Protein AF-A0A961CBI4-F1 (afdb_monomer_lite)

pLDDT: mean 94.58, std 4.73, range [70.25, 98.56]

Secondary structure (DSSP, 8-state):
-HHHHHHHHHHHHHHHHHHHHHHHHHHHHHH----HHHHHHHHHHHHHHHHHHHHHHHHHHHHTTTSHHHHHHHHHHHHHHT-

Foldseek 3Di:
DLVVCVVVLVVLLVLLVVVLVVVCVVCVVVVPDDDPVRVVVSVVVSVVVSCVVSVVLSVVLSVCDPHPVNVVSSVCSCVVPVD

Radius of gyration: 15.92 Å; chains: 1; bounding box: 31×17×45 Å

Structure (mmCIF, N/CA/C/O backbone):
data_AF-A0A961CBI4-F1
#
_entry.id   AF-A0A961CBI4-F1
#
loop_
_atom_site.group_PDB
_atom_site.id
_atom_site.type_symbol
_atom_site.label_atom_id
_atom_site.label_alt_id
_atom_site.label_comp_id
_atom_site.label_asym_id
_atom_site.label_entity_id
_atom_site.label_seq_id
_atom_site.pdbx_PDB_ins_code
_atom_site.Cartn_x
_atom_site.Cartn_y
_atom_site.Cartn_z
_atom_site.occupancy
_atom_site.B_iso_or_equiv
_atom_site.auth_seq_id
_atom_site.auth_comp_id
_atom_site.auth_asym_id
_atom_site.auth_atom_id
_atom_site.pdbx_PDB_model_num
ATOM 1 N N . SER A 1 1 ? 11.914 3.945 -18.728 1.00 70.25 1 SER A N 1
ATOM 2 C CA . SER A 1 1 ? 12.612 4.760 -17.704 1.00 70.25 1 SER A CA 1
ATOM 3 C C . SER A 1 1 ? 11.897 4.680 -16.354 1.00 70.25 1 SER A C 1
ATOM 5 O O . SER A 1 1 ? 10.705 4.404 -16.326 1.00 70.25 1 SER A O 1
ATOM 7 N N . ALA A 1 2 ? 12.567 4.950 -15.222 1.00 74.69 2 ALA A N 1
ATOM 8 C CA . ALA A 1 2 ? 11.941 4.906 -13.884 1.00 74.69 2 ALA A CA 1
ATOM 9 C C . ALA A 1 2 ? 10.710 5.831 -13.724 1.00 74.69 2 ALA A C 1
ATOM 11 O O . ALA A 1 2 ? 9.861 5.596 -12.868 1.00 74.69 2 ALA A O 1
ATOM 12 N N . ARG A 1 3 ? 10.583 6.861 -14.573 1.00 81.88 3 ARG A N 1
ATOM 13 C CA . ARG A 1 3 ? 9.400 7.733 -14.633 1.00 81.88 3 ARG A CA 1
ATOM 14 C C . ARG A 1 3 ? 8.161 7.030 -15.195 1.00 81.88 3 ARG A C 1
ATOM 16 O O . ARG A 1 3 ? 7.062 7.360 -14.777 1.00 81.88 3 ARG A O 1
ATOM 23 N N . GLU A 1 4 ? 8.325 6.061 -16.093 1.00 83.25 4 GLU A N 1
ATOM 24 C CA . GLU A 1 4 ? 7.201 5.333 -16.709 1.00 83.25 4 GLU A CA 1
ATOM 25 C C . GLU A 1 4 ? 6.514 4.379 -15.732 1.00 83.25 4 GLU A C 1
ATOM 27 O O . GLU A 1 4 ? 5.314 4.154 -15.839 1.00 83.25 4 GLU A O 1
ATOM 32 N N . VAL A 1 5 ? 7.254 3.836 -14.762 1.00 90.94 5 VAL A N 1
ATOM 33 C CA . VAL A 1 5 ? 6.694 2.917 -13.758 1.00 90.94 5 VAL A CA 1
ATOM 34 C C . VAL A 1 5 ? 6.142 3.640 -12.529 1.00 90.94 5 VAL A C 1
ATOM 36 O O . VAL A 1 5 ? 5.443 3.033 -11.723 1.00 90.94 5 VAL A O 1
ATOM 39 N N . ALA A 1 6 ? 6.426 4.937 -12.375 1.00 93.31 6 ALA A N 1
ATOM 40 C CA . ALA A 1 6 ? 6.008 5.714 -11.212 1.00 93.31 6 ALA A CA 1
ATOM 41 C C . ALA A 1 6 ? 4.478 5.751 -10.996 1.00 93.31 6 ALA A C 1
ATOM 43 O O . ALA A 1 6 ? 4.071 5.581 -9.847 1.00 93.31 6 ALA A O 1
ATOM 44 N N . PRO A 1 7 ? 3.626 5.898 -12.036 1.00 95.44 7 PRO A N 1
ATOM 45 C CA . PRO A 1 7 ? 2.174 5.835 -11.858 1.00 95.44 7 PRO A CA 1
ATOM 46 C C . PRO A 1 7 ? 1.708 4.478 -11.324 1.00 95.44 7 PRO A C 1
ATOM 48 O O . PRO A 1 7 ? 0.914 4.432 -10.395 1.00 95.44 7 PRO A O 1
ATOM 51 N N . LEU A 1 8 ? 2.265 3.379 -11.840 1.00 95.81 8 LEU A N 1
ATOM 52 C CA . LEU A 1 8 ? 1.911 2.030 -11.395 1.00 95.81 8 LEU A CA 1
ATOM 53 C C . LEU A 1 8 ? 2.342 1.773 -9.944 1.00 95.81 8 LEU A C 1
ATOM 55 O O . LEU A 1 8 ? 1.589 1.195 -9.166 1.00 95.81 8 LEU A O 1
ATOM 59 N N . VAL A 1 9 ? 3.531 2.250 -9.552 1.00 96.12 9 VAL A N 1
ATOM 60 C CA . VAL A 1 9 ? 3.964 2.221 -8.145 1.00 96.12 9 VAL A CA 1
ATOM 61 C C . VAL A 1 9 ? 2.981 2.994 -7.267 1.00 96.12 9 VAL A C 1
ATOM 63 O O . VAL A 1 9 ? 2.624 2.513 -6.197 1.00 96.12 9 VAL A O 1
ATOM 66 N N . ALA A 1 10 ? 2.529 4.172 -7.703 1.00 96.88 10 ALA A N 1
ATOM 67 C CA . ALA A 1 10 ? 1.557 4.952 -6.946 1.00 96.88 10 ALA A CA 1
ATOM 68 C C . ALA A 1 10 ? 0.228 4.195 -6.785 1.00 96.88 10 ALA A C 1
ATOM 70 O O . ALA A 1 10 ? -0.242 4.071 -5.656 1.00 96.88 10 ALA A O 1
ATOM 71 N N . SER A 1 11 ? -0.317 3.612 -7.862 1.00 97.38 11 SER A N 1
ATOM 72 C CA . SER A 1 11 ? -1.537 2.792 -7.806 1.00 97.38 11 SER A CA 1
ATOM 73 C C . SER A 1 11 ? -1.391 1.610 -6.842 1.00 97.38 11 SER A C 1
ATOM 75 O O . SER A 1 11 ? -2.277 1.375 -6.024 1.00 97.38 11 SER A O 1
ATOM 77 N N . LEU A 1 12 ? -0.249 0.913 -6.860 1.00 97.00 12 LEU A N 1
ATOM 78 C CA . LEU A 1 12 ? 0.017 -0.206 -5.951 1.00 97.00 12 LEU A CA 1
ATOM 79 C C . LEU A 1 12 ? 0.043 0.230 -4.474 1.00 97.00 12 LEU A C 1
ATOM 81 O O . LEU A 1 12 ? -0.495 -0.462 -3.611 1.00 97.00 12 LEU A O 1
ATOM 85 N N . HIS A 1 13 ? 0.646 1.385 -4.169 1.00 97.12 13 HIS A N 1
ATOM 86 C CA . HIS A 1 13 ? 0.635 1.948 -2.810 1.00 97.12 13 HIS A CA 1
ATOM 87 C C . HIS A 1 13 ? -0.769 2.385 -2.388 1.00 97.12 13 HIS A C 1
ATOM 89 O O . HIS A 1 13 ? -1.168 2.132 -1.253 1.00 97.12 13 HIS A O 1
ATOM 95 N N . THR A 1 14 ? -1.541 2.982 -3.299 1.00 97.88 14 THR A N 1
ATOM 96 C CA . THR A 1 14 ? -2.945 3.328 -3.047 1.00 97.88 14 THR A CA 1
ATOM 97 C C . THR A 1 14 ? -3.780 2.089 -2.741 1.00 97.88 14 THR A C 1
ATOM 99 O O . THR A 1 14 ? -4.510 2.101 -1.751 1.00 97.88 14 THR A O 1
ATOM 102 N N . LEU A 1 15 ? -3.633 1.009 -3.513 1.00 97.75 15 LEU A N 1
ATOM 103 C CA . LEU A 1 15 ? -4.307 -0.261 -3.239 1.00 97.75 15 LEU A CA 1
ATOM 104 C C . LEU A 1 15 ? -3.928 -0.808 -1.853 1.00 97.75 15 LEU A C 1
ATOM 106 O O . LEU A 1 15 ? -4.801 -1.192 -1.077 1.00 97.75 15 LEU A O 1
ATOM 110 N N . GLY A 1 16 ? -2.635 -0.802 -1.510 1.00 97.69 16 GLY A N 1
ATOM 111 C CA . GLY A 1 16 ? -2.161 -1.252 -0.199 1.00 97.69 16 GLY A CA 1
ATOM 112 C C . GLY A 1 16 ? -2.779 -0.470 0.965 1.00 97.69 16 GLY A C 1
ATOM 113 O O . GLY A 1 16 ? -3.200 -1.065 1.958 1.00 97.69 16 GLY A O 1
ATOM 114 N N . GLU A 1 17 ? -2.888 0.853 0.833 1.00 98.06 17 GLU A N 1
ATOM 115 C CA . GLU A 1 17 ? -3.539 1.694 1.841 1.00 98.06 17 GLU A CA 1
ATOM 116 C C . GLU A 1 17 ? -5.054 1.495 1.907 1.00 98.06 17 GLU A C 1
ATOM 118 O O . GLU A 1 17 ? -5.613 1.479 3.003 1.00 98.06 17 GLU A O 1
ATOM 123 N N . GLN A 1 18 ? -5.724 1.284 0.772 1.00 98.00 18 GLN A N 1
ATOM 124 C CA . GLN A 1 18 ? -7.154 0.966 0.748 1.00 98.00 18 GLN A CA 1
ATOM 125 C C . GLN A 1 18 ? -7.449 -0.342 1.485 1.00 98.00 18 GLN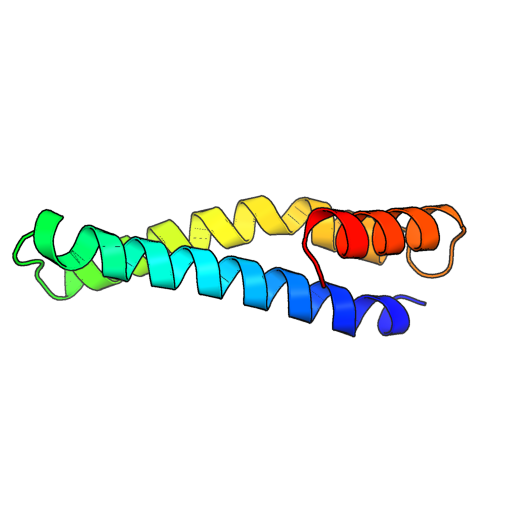 A C 1
ATOM 127 O O . GLN A 1 18 ? -8.347 -0.380 2.326 1.00 98.00 18 GLN A O 1
ATOM 132 N N . VAL A 1 19 ? -6.660 -1.393 1.234 1.00 98.06 19 VAL A N 1
ATOM 133 C CA . VAL A 1 19 ? -6.788 -2.674 1.946 1.00 98.06 19 VAL A CA 1
ATOM 134 C C . VAL A 1 19 ? -6.553 -2.483 3.444 1.00 98.06 19 VAL A C 1
ATOM 136 O O . VAL A 1 19 ? -7.349 -2.947 4.260 1.00 98.06 19 VAL A O 1
ATOM 139 N N . ARG A 1 20 ? -5.492 -1.763 3.826 1.00 98.00 20 ARG A N 1
ATOM 140 C CA . ARG A 1 20 ? -5.174 -1.505 5.236 1.00 98.00 20 ARG A CA 1
ATOM 141 C C . ARG A 1 20 ? -6.296 -0.757 5.952 1.00 98.00 20 ARG A C 1
ATOM 143 O O . ARG A 1 20 ? -6.699 -1.166 7.039 1.00 98.00 20 ARG A O 1
ATOM 150 N N . ALA A 1 21 ? -6.785 0.330 5.358 1.00 96.88 21 ALA A N 1
ATOM 151 C CA . ALA A 1 21 ? -7.858 1.137 5.925 1.00 96.88 21 ALA A CA 1
ATOM 152 C C . ALA A 1 21 ? -9.160 0.331 6.047 1.00 96.88 21 ALA A C 1
ATOM 154 O O . ALA A 1 21 ? -9.781 0.348 7.109 1.00 96.88 21 ALA A O 1
ATOM 155 N N . GLY A 1 22 ? -9.519 -0.434 5.010 1.00 97.19 22 GLY A N 1
ATOM 156 C CA . GLY A 1 22 ? -10.703 -1.293 5.020 1.00 97.19 22 GLY A CA 1
ATOM 157 C C . GLY A 1 22 ? -10.655 -2.367 6.110 1.00 97.19 22 GLY A C 1
ATOM 158 O O . GLY A 1 22 ? -11.658 -2.615 6.776 1.00 97.19 22 GLY A O 1
ATOM 159 N N . GLU A 1 23 ? -9.489 -2.965 6.365 1.00 96.88 23 GLU A N 1
ATOM 160 C CA . GLU A 1 23 ? -9.337 -3.938 7.453 1.00 96.88 23 GLU A CA 1
ATOM 161 C C . GLU A 1 23 ? -9.406 -3.280 8.840 1.00 96.88 23 GLU A C 1
ATOM 163 O O . GLU A 1 23 ? -10.042 -3.822 9.746 1.00 96.88 23 GLU A O 1
ATOM 168 N N . LEU A 1 24 ? -8.825 -2.090 9.024 1.00 94.69 24 LEU A N 1
ATOM 169 C CA . LEU A 1 24 ? -8.970 -1.350 10.283 1.00 94.69 24 LEU A CA 1
ATOM 170 C C . LEU A 1 24 ? -10.433 -0.993 10.566 1.00 94.69 24 LEU A C 1
ATOM 172 O O . LEU A 1 24 ? -10.894 -1.173 11.693 1.00 94.69 24 LEU A O 1
ATOM 176 N N . GLU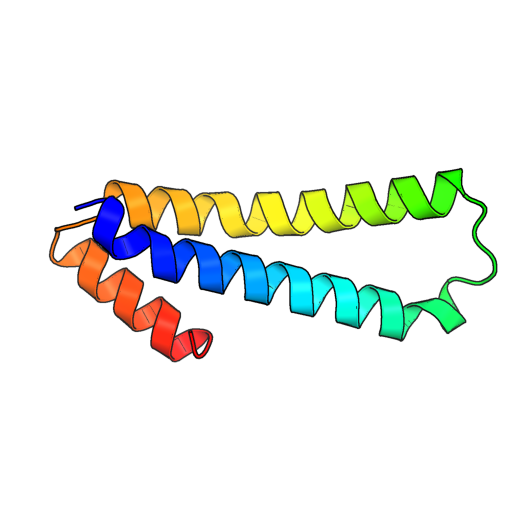 A 1 25 ? -11.178 -0.554 9.552 1.00 93.44 25 GLU A N 1
ATOM 177 C CA . GLU A 1 25 ? -12.612 -0.280 9.664 1.00 93.44 25 GLU A CA 1
ATOM 178 C C . GLU A 1 25 ? -13.405 -1.555 9.988 1.00 93.44 25 GLU A C 1
ATOM 180 O O . GLU A 1 25 ? -14.182 -1.585 10.945 1.00 93.44 25 GLU A O 1
ATOM 185 N N . ARG A 1 26 ? -13.142 -2.652 9.265 1.00 94.25 26 ARG A N 1
ATOM 186 C CA . ARG A 1 26 ? -13.776 -3.962 9.478 1.00 94.25 26 ARG A CA 1
ATOM 187 C C . ARG A 1 26 ? -13.603 -4.480 10.907 1.00 94.25 26 ARG A C 1
ATOM 189 O O . ARG A 1 26 ? -14.503 -5.133 11.441 1.00 94.25 26 ARG A O 1
ATOM 196 N N . PHE A 1 27 ? -12.447 -4.231 11.518 1.00 93.94 27 PHE A N 1
ATOM 197 C CA . PHE A 1 27 ? -12.135 -4.685 12.872 1.00 93.94 27 PHE A CA 1
ATOM 198 C C . PHE A 1 27 ? -12.374 -3.631 13.958 1.00 93.94 27 PHE A C 1
ATOM 200 O O . PHE A 1 27 ? -12.284 -3.987 15.133 1.00 93.94 27 PHE A O 1
ATOM 207 N N . ALA A 1 28 ? -12.759 -2.395 13.623 1.00 88.88 28 ALA A N 1
ATOM 208 C CA . ALA A 1 28 ? -12.959 -1.316 14.595 1.00 88.88 28 ALA A CA 1
ATOM 209 C C . ALA A 1 28 ? -13.908 -1.722 15.738 1.00 88.88 28 ALA A C 1
ATOM 211 O O . ALA A 1 28 ? -13.567 -1.584 16.909 1.00 88.88 28 ALA A O 1
ATOM 212 N N . GLY A 1 29 ? -15.051 -2.341 15.416 1.00 87.31 29 GLY A N 1
ATOM 213 C CA . GLY A 1 29 ? -16.003 -2.826 16.426 1.00 87.31 29 GLY A CA 1
ATOM 214 C C . GLY A 1 29 ? -15.512 -4.024 17.254 1.00 87.31 29 GLY A C 1
ATOM 215 O O . GLY A 1 29 ? -16.040 -4.282 18.331 1.00 87.31 29 GLY A O 1
ATOM 216 N N . ARG A 1 30 ? -14.503 -4.767 16.775 1.00 90.56 30 ARG A N 1
ATOM 217 C CA . ARG A 1 30 ? -13.922 -5.935 17.468 1.00 90.56 30 ARG A CA 1
ATOM 218 C C . ARG A 1 30 ? -12.721 -5.580 18.341 1.00 90.56 30 ARG A C 1
ATOM 220 O O . ARG A 1 30 ? -12.413 -6.335 19.256 1.00 90.56 30 ARG A O 1
ATOM 227 N N . LEU A 1 31 ? -12.037 -4.478 18.039 1.00 87.81 31 LEU A N 1
ATOM 228 C CA . LEU A 1 31 ? -10.866 -4.001 18.780 1.00 87.81 31 LEU A CA 1
ATOM 229 C C . LEU A 1 31 ? -11.241 -3.367 20.130 1.00 87.81 31 LEU A C 1
ATOM 231 O O . LEU A 1 31 ? -10.370 -3.206 20.981 1.00 87.81 31 LEU A O 1
ATOM 235 N N . GLY A 1 32 ? -12.528 -3.075 20.347 1.00 87.12 32 GLY A N 1
ATOM 236 C CA . GLY A 1 32 ? -13.018 -2.409 21.552 1.00 87.12 32 GLY A CA 1
ATOM 237 C C . GLY A 1 32 ? -12.626 -0.931 21.592 1.00 87.12 32 GLY A C 1
ATOM 238 O O . GLY A 1 32 ? -12.195 -0.358 20.590 1.00 87.12 32 GLY A O 1
ATOM 239 N N . GLU A 1 33 ? -12.786 -0.297 22.754 1.00 89.31 33 GLU A N 1
ATOM 240 C CA . GLU A 1 33 ? -12.317 1.076 22.935 1.00 89.31 33 GLU A CA 1
ATOM 241 C C . GLU A 1 33 ? -10.798 1.097 23.100 1.00 89.31 33 GLU A C 1
ATOM 243 O O . GLU A 1 33 ? -10.254 0.647 24.107 1.00 89.31 33 GLU A O 1
ATOM 248 N N . LEU A 1 34 ? -10.123 1.625 22.083 1.00 92.94 34 LEU A N 1
ATOM 249 C CA . LEU A 1 34 ? -8.704 1.946 22.141 1.00 92.94 34 LEU A CA 1
ATOM 250 C C . LEU A 1 34 ? -8.523 3.357 22.713 1.00 92.94 34 LEU A C 1
ATOM 252 O O . LEU A 1 34 ? -9.327 4.250 22.436 1.00 92.94 34 LEU A O 1
ATOM 256 N N . ASP A 1 35 ? -7.456 3.591 23.467 1.00 94.56 35 ASP A N 1
ATOM 257 C CA . ASP A 1 35 ? -6.999 4.954 23.735 1.00 94.56 35 ASP A CA 1
ATOM 258 C C . ASP A 1 35 ? -6.271 5.541 22.507 1.00 94.56 35 ASP A C 1
ATOM 260 O O . ASP A 1 35 ? -6.035 4.861 21.502 1.00 94.56 35 ASP A O 1
ATOM 264 N N . GLU A 1 36 ? -5.936 6.831 22.558 1.00 94.62 36 GLU A N 1
ATOM 265 C CA . GLU A 1 36 ? -5.307 7.507 21.419 1.00 94.62 36 GLU A CA 1
ATOM 266 C C . GLU A 1 36 ? -3.933 6.931 21.074 1.00 94.62 36 GLU A C 1
ATOM 268 O O . GLU A 1 36 ? -3.623 6.681 19.911 1.00 94.62 36 GLU A O 1
ATOM 273 N N . ARG A 1 37 ? -3.139 6.609 22.096 1.00 96.94 37 ARG A N 1
ATOM 274 C CA . ARG A 1 37 ? -1.811 6.026 21.916 1.00 96.94 37 ARG A CA 1
ATOM 275 C C . ARG A 1 37 ? -1.896 4.641 21.275 1.00 96.94 37 ARG A C 1
ATOM 277 O O . ARG A 1 37 ? -1.053 4.282 20.455 1.00 96.94 37 ARG A O 1
ATOM 284 N N . GLN A 1 38 ? -2.886 3.841 21.650 1.00 95.69 38 GLN A N 1
ATOM 285 C CA . GLN A 1 38 ? -3.133 2.523 21.076 1.00 95.69 38 GLN A CA 1
ATOM 286 C C . GLN A 1 38 ? -3.575 2.625 19.614 1.00 95.69 38 GLN A C 1
ATOM 288 O O . GLN A 1 38 ? -3.096 1.843 18.790 1.00 95.69 38 GLN A O 1
ATOM 293 N N . ARG A 1 39 ? -4.427 3.604 19.270 1.00 93.94 39 ARG A N 1
ATOM 294 C CA . ARG A 1 39 ? -4.801 3.888 17.874 1.00 93.94 39 ARG A CA 1
ATOM 295 C C . ARG A 1 39 ? -3.587 4.259 17.027 1.00 93.94 39 ARG A C 1
ATOM 297 O O . ARG A 1 39 ? -3.393 3.670 15.966 1.00 93.94 39 ARG A O 1
ATOM 304 N N . GLU A 1 40 ? -2.745 5.166 17.515 1.00 95.69 40 GLU A N 1
ATOM 305 C CA . GLU A 1 40 ? -1.511 5.568 16.830 1.00 95.69 40 GLU A CA 1
ATOM 306 C C . GLU A 1 40 ? -0.548 4.388 16.633 1.00 95.69 40 GLU A C 1
ATOM 308 O O . GLU A 1 40 ? 0.007 4.207 15.549 1.00 95.69 40 GLU A O 1
ATOM 313 N N . LEU A 1 41 ? -0.369 3.545 17.657 1.00 97.12 41 LEU A N 1
ATOM 314 C CA . LEU A 1 41 ? 0.481 2.355 17.565 1.00 97.12 41 LEU A CA 1
ATOM 315 C C . LEU A 1 41 ? -0.049 1.344 16.544 1.00 97.12 41 LEU A C 1
ATOM 317 O O . LEU A 1 41 ? 0.741 0.772 15.792 1.00 97.12 41 LEU A O 1
ATOM 321 N N . LEU A 1 42 ? -1.365 1.126 16.499 1.00 95.88 42 LEU A N 1
ATOM 322 C CA . LEU A 1 42 ? -1.990 0.232 15.526 1.00 95.88 42 LEU A CA 1
ATOM 323 C C . LEU A 1 42 ? -1.858 0.776 14.096 1.00 95.88 42 LEU A C 1
ATOM 325 O O . LEU A 1 42 ? -1.522 0.028 13.173 1.00 95.88 42 LEU A O 1
ATOM 329 N N . ASP A 1 43 ? -2.064 2.078 13.904 1.00 95.81 43 ASP A N 1
ATOM 330 C CA . ASP A 1 43 ? -1.863 2.733 12.612 1.00 95.81 43 ASP A CA 1
ATOM 331 C C . ASP A 1 43 ? -0.401 2.615 12.148 1.00 95.81 43 ASP A C 1
ATOM 333 O O . ASP A 1 43 ? -0.140 2.144 11.040 1.00 95.81 43 ASP A O 1
ATOM 337 N N . ALA A 1 44 ? 0.562 2.927 13.020 1.00 98.06 44 ALA A N 1
ATOM 338 C CA . ALA A 1 44 ? 1.987 2.808 12.719 1.00 98.06 44 ALA A CA 1
ATOM 33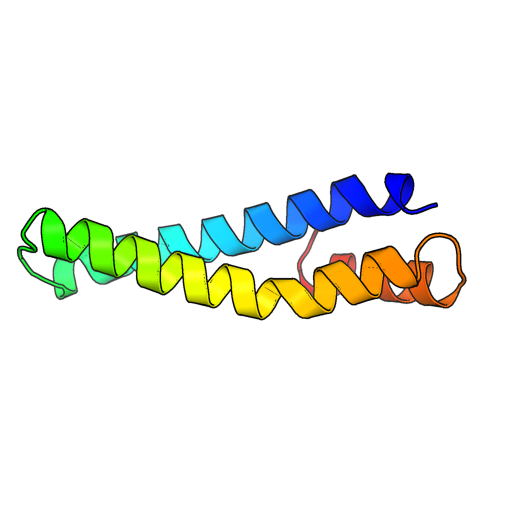9 C C . ALA A 1 44 ? 2.404 1.360 12.407 1.00 98.06 44 ALA A C 1
ATOM 341 O O . ALA A 1 44 ? 3.149 1.117 11.454 1.00 98.06 44 ALA A O 1
ATOM 342 N N . LEU A 1 45 ? 1.904 0.388 13.178 1.00 98.31 45 LEU A N 1
ATOM 343 C CA . LEU A 1 45 ? 2.165 -1.034 12.961 1.00 98.31 45 LEU A CA 1
ATOM 344 C C . LEU A 1 45 ? 1.666 -1.482 11.586 1.00 98.31 45 LEU A C 1
ATOM 346 O O . LEU A 1 45 ? 2.423 -2.071 10.812 1.00 98.31 45 LEU A O 1
ATOM 350 N N . THR A 1 46 ? 0.402 -1.194 11.275 1.00 98.12 46 THR A N 1
ATOM 351 C CA . THR A 1 46 ? -0.216 -1.631 10.019 1.00 98.12 46 THR A CA 1
ATOM 352 C C . THR A 1 46 ? 0.408 -0.945 8.805 1.00 98.12 46 THR A C 1
ATOM 354 O O . THR A 1 46 ? 0.712 -1.625 7.823 1.00 98.12 46 THR A O 1
ATOM 357 N N . LYS A 1 47 ? 0.706 0.361 8.880 1.00 98.19 47 LYS A N 1
ATOM 358 C CA . LYS A 1 47 ? 1.466 1.076 7.838 1.00 98.19 47 LYS A CA 1
ATOM 359 C C . LYS A 1 47 ? 2.848 0.465 7.634 1.00 98.19 47 LYS A C 1
ATOM 361 O O . LYS A 1 47 ? 3.279 0.266 6.502 1.00 98.19 47 LYS A O 1
ATOM 366 N N . GLY A 1 48 ? 3.532 0.111 8.723 1.00 98.56 48 GLY A N 1
ATOM 367 C CA . GLY A 1 48 ? 4.834 -0.547 8.671 1.00 98.56 48 GLY A CA 1
ATOM 368 C C . GLY A 1 48 ? 4.798 -1.906 7.964 1.00 98.56 48 GLY A C 1
ATOM 369 O O . GLY A 1 48 ? 5.736 -2.235 7.238 1.00 98.56 48 GLY A O 1
ATOM 370 N N . ILE A 1 49 ? 3.728 -2.686 8.140 1.00 98.56 49 ILE A N 1
ATOM 371 C CA . ILE A 1 49 ? 3.531 -3.961 7.431 1.00 98.56 49 ILE A CA 1
ATOM 372 C C . ILE A 1 49 ? 3.362 -3.716 5.928 1.00 98.56 49 ILE A C 1
ATOM 374 O O . ILE A 1 49 ? 4.102 -4.304 5.139 1.00 98.56 49 ILE A O 1
ATOM 378 N N . VAL A 1 50 ? 2.451 -2.819 5.533 1.00 98.25 50 VAL A N 1
ATOM 379 C CA . VAL A 1 50 ? 2.210 -2.491 4.115 1.00 98.25 50 VAL A CA 1
ATOM 380 C C . VAL A 1 50 ? 3.482 -1.967 3.455 1.00 98.25 50 VAL A C 1
ATOM 382 O O . VAL A 1 50 ? 3.887 -2.473 2.411 1.00 98.25 50 VAL A O 1
ATOM 385 N N . ALA A 1 51 ? 4.175 -1.023 4.095 1.00 97.81 51 ALA A N 1
ATOM 386 C CA . ALA A 1 51 ? 5.413 -0.457 3.571 1.00 97.81 51 ALA A CA 1
ATOM 387 C C . ALA A 1 51 ? 6.491 -1.528 3.331 1.00 97.81 51 ALA A C 1
ATOM 389 O O . ALA A 1 51 ? 7.157 -1.505 2.298 1.00 97.81 51 ALA A O 1
ATOM 390 N N . LYS A 1 52 ? 6.646 -2.489 4.255 1.00 98.12 52 LYS A N 1
ATOM 391 C CA . LYS A 1 52 ? 7.604 -3.598 4.107 1.00 98.12 52 LYS A CA 1
ATOM 392 C C . LYS A 1 52 ? 7.221 -4.547 2.974 1.00 98.12 52 LYS A C 1
ATOM 394 O O . LYS A 1 52 ? 8.096 -4.932 2.207 1.00 98.12 52 LYS A O 1
ATOM 399 N N . LEU A 1 53 ? 5.939 -4.894 2.843 1.00 97.44 53 LEU A N 1
ATOM 400 C CA . LEU A 1 53 ? 5.456 -5.752 1.755 1.00 97.44 53 LEU A CA 1
ATOM 401 C C . LEU A 1 53 ? 5.644 -5.098 0.382 1.00 97.44 53 LEU A C 1
ATOM 403 O O . LEU A 1 53 ? 6.046 -5.765 -0.567 1.00 97.44 53 LEU A O 1
ATOM 407 N N . LEU A 1 54 ? 5.385 -3.792 0.281 1.00 97.06 54 LEU A N 1
ATOM 408 C CA . LEU A 1 54 ? 5.476 -3.059 -0.981 1.00 97.06 54 LEU A CA 1
ATOM 409 C C . LEU A 1 54 ? 6.899 -2.619 -1.340 1.00 97.06 54 LEU A C 1
ATOM 411 O O . LEU A 1 54 ? 7.121 -2.193 -2.476 1.00 97.06 54 LEU A O 1
ATOM 415 N N . HIS A 1 55 ? 7.864 -2.723 -0.421 1.00 97.50 55 HIS A N 1
ATOM 416 C CA . HIS A 1 55 ? 9.243 -2.304 -0.664 1.00 97.50 55 HIS A CA 1
ATOM 417 C C . HIS A 1 55 ? 9.878 -3.071 -1.830 1.00 97.50 55 HIS A C 1
ATOM 419 O O . HIS A 1 55 ? 10.254 -2.454 -2.826 1.00 97.50 55 HIS A O 1
ATOM 425 N N . GLU A 1 56 ? 9.935 -4.401 -1.743 1.00 95.62 56 GLU A N 1
ATOM 426 C CA . GLU A 1 56 ? 10.604 -5.237 -2.749 1.00 95.62 56 GLU A CA 1
ATOM 427 C C . GLU A 1 56 ? 9.962 -5.141 -4.146 1.00 95.62 56 GLU A C 1
ATOM 429 O O . GLU A 1 56 ? 10.688 -4.893 -5.113 1.00 95.62 56 GLU A O 1
ATOM 434 N N . PRO A 1 57 ? 8.621 -5.217 -4.306 1.00 93.94 57 PRO A N 1
ATOM 435 C CA . PRO A 1 57 ? 7.986 -4.986 -5.604 1.00 93.94 57 PRO A CA 1
ATOM 436 C C . PRO A 1 57 ? 8.284 -3.594 -6.176 1.00 93.94 57 PRO A C 1
ATOM 438 O O . PRO A 1 57 ? 8.533 -3.453 -7.373 1.00 93.94 57 PRO A O 1
ATOM 441 N N . THR A 1 58 ? 8.304 -2.561 -5.324 1.00 95.81 58 THR A N 1
ATOM 442 C CA . THR A 1 58 ? 8.592 -1.185 -5.749 1.00 95.81 58 THR A CA 1
ATOM 443 C C . THR A 1 58 ? 10.034 -1.034 -6.234 1.00 95.81 58 THR A C 1
ATOM 445 O O . THR A 1 58 ? 10.264 -0.410 -7.272 1.00 95.81 58 THR A O 1
ATOM 448 N N . VAL A 1 59 ? 11.005 -1.574 -5.492 1.00 96.25 59 VAL A N 1
ATOM 449 C CA . VAL A 1 59 ? 12.430 -1.539 -5.859 1.00 96.25 59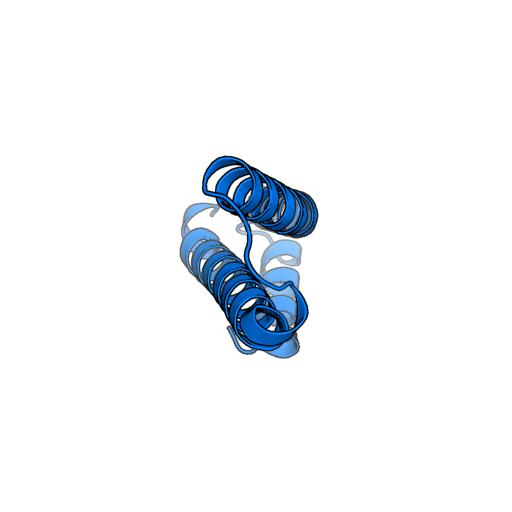 VAL A CA 1
ATOM 450 C C . VAL A 1 59 ? 12.654 -2.330 -7.144 1.00 96.25 59 VAL A C 1
ATOM 452 O O . VAL A 1 59 ? 13.159 -1.775 -8.117 1.00 96.25 59 VAL A O 1
ATOM 455 N N . GLY A 1 60 ? 12.169 -3.572 -7.209 1.00 95.12 60 GLY A N 1
ATOM 456 C CA . GLY A 1 60 ? 12.334 -4.428 -8.382 1.00 95.12 60 GLY A CA 1
ATOM 457 C C . GLY A 1 60 ? 11.742 -3.834 -9.665 1.00 95.12 60 GLY A C 1
ATOM 458 O O . GLY A 1 60 ? 12.346 -3.954 -10.734 1.00 95.12 60 GLY A O 1
ATOM 459 N N . LEU A 1 61 ? 10.595 -3.152 -9.574 1.00 95.38 61 LEU A N 1
ATOM 460 C CA . LEU A 1 61 ? 9.980 -2.481 -10.721 1.00 95.38 61 LEU A CA 1
ATOM 461 C C . LEU A 1 61 ? 10.780 -1.248 -11.172 1.00 95.38 61 LEU A C 1
ATOM 463 O O . LEU A 1 61 ? 10.935 -1.024 -12.374 1.00 95.38 61 LEU A O 1
ATOM 467 N N . LYS A 1 62 ? 11.311 -0.461 -10.227 1.00 94.12 62 LYS A N 1
ATOM 468 C CA . LYS A 1 62 ? 12.157 0.708 -10.524 1.00 94.12 62 LYS A CA 1
ATOM 469 C C . LYS A 1 62 ? 13.486 0.302 -11.154 1.00 94.12 62 LYS A C 1
ATOM 471 O O . LYS A 1 62 ? 13.872 0.896 -12.159 1.00 94.12 62 LYS A O 1
ATOM 476 N N . ASP A 1 63 ? 14.136 -0.726 -10.617 1.00 96.06 63 ASP A N 1
ATOM 477 C CA . ASP A 1 63 ? 15.428 -1.217 -11.103 1.00 96.06 63 ASP A CA 1
ATOM 478 C C . ASP A 1 63 ? 15.322 -1.823 -12.507 1.00 96.06 63 ASP A C 1
ATOM 480 O O . ASP A 1 63 ? 16.235 -1.698 -13.322 1.00 96.06 63 ASP A O 1
ATOM 484 N N . ALA A 1 64 ? 14.187 -2.451 -12.827 1.00 95.94 64 ALA A N 1
ATOM 485 C CA . ALA A 1 64 ? 13.931 -3.026 -14.144 1.00 95.94 64 ALA A CA 1
ATOM 486 C C . ALA A 1 64 ? 13.332 -2.025 -15.155 1.00 95.94 64 ALA A C 1
ATOM 488 O O . ALA A 1 64 ? 13.034 -2.412 -16.289 1.00 95.94 64 ALA A O 1
ATOM 489 N N . ALA A 1 65 ? 13.115 -0.762 -14.780 1.00 94.81 65 ALA A N 1
ATOM 490 C CA . ALA A 1 65 ? 12.335 0.178 -15.579 1.00 94.81 65 ALA A CA 1
ATOM 491 C C . ALA A 1 65 ? 12.979 0.501 -16.941 1.00 94.81 65 ALA A C 1
ATOM 493 O O . ALA A 1 65 ? 14.139 0.898 -17.028 1.00 94.81 65 ALA A O 1
ATOM 494 N N . GLY A 1 66 ? 12.190 0.425 -18.018 1.00 93.19 66 GLY A N 1
ATOM 495 C CA . GLY A 1 66 ? 12.684 0.590 -19.394 1.00 93.19 66 GLY A CA 1
ATOM 496 C C . GLY A 1 66 ? 13.410 -0.636 -19.958 1.00 93.19 66 GLY A C 1
ATOM 497 O O . GLY A 1 66 ? 14.097 -0.518 -20.967 1.00 93.19 66 GLY A O 1
ATOM 498 N N . THR A 1 67 ? 13.286 -1.797 -19.308 1.00 96.00 67 THR A N 1
ATOM 499 C CA . THR A 1 67 ? 13.761 -3.084 -19.833 1.00 96.00 67 THR A CA 1
ATOM 500 C C . THR A 1 67 ? 12.576 -4.003 -20.154 1.00 96.00 67 THR A C 1
ATOM 502 O O . THR A 1 67 ? 11.532 -3.884 -19.506 1.00 96.00 67 THR A O 1
ATOM 505 N N . PRO A 1 68 ? 12.748 -5.022 -21.022 1.00 96.25 68 PRO A N 1
ATOM 506 C CA . PRO A 1 68 ? 11.709 -6.029 -21.269 1.00 96.25 68 PRO A CA 1
ATOM 507 C C . PRO A 1 68 ? 11.298 -6.822 -20.018 1.00 96.25 68 PRO A C 1
ATOM 509 O O . PRO A 1 68 ? 10.237 -7.440 -19.966 1.00 96.25 68 PRO A O 1
ATOM 512 N N . LYS A 1 69 ? 12.155 -6.885 -18.988 1.00 94.94 69 LYS A N 1
ATOM 513 C CA . LYS A 1 69 ? 11.786 -7.465 -17.688 1.00 94.94 69 LYS A CA 1
ATOM 514 C C . LYS A 1 69 ? 10.836 -6.532 -16.933 1.00 94.94 69 LYS A C 1
ATOM 516 O O . LYS A 1 69 ? 9.857 -7.011 -16.376 1.00 94.94 69 LYS A O 1
ATOM 521 N N . GLY A 1 70 ? 11.121 -5.231 -16.923 1.00 95.38 70 GLY A N 1
ATOM 522 C CA . GLY A 1 70 ? 10.279 -4.230 -16.268 1.00 95.38 70 GLY A CA 1
ATOM 523 C C . GLY A 1 70 ? 8.890 -4.140 -16.886 1.00 95.38 70 GLY A C 1
ATOM 524 O O . GLY A 1 70 ? 7.916 -4.066 -16.149 1.00 95.38 70 GLY A O 1
ATOM 525 N N . GLU A 1 71 ? 8.789 -4.230 -18.214 1.00 95.31 71 GLU A N 1
ATOM 526 C CA . GLU A 1 71 ? 7.503 -4.271 -18.926 1.00 95.31 71 GLU A CA 1
ATOM 527 C C . GLU A 1 71 ? 6.650 -5.468 -18.489 1.00 95.31 71 GLU A C 1
ATOM 529 O O . GLU A 1 71 ? 5.512 -5.280 -18.070 1.00 95.31 71 GLU A O 1
ATOM 534 N N . ARG A 1 72 ? 7.231 -6.676 -18.466 1.00 95.88 72 ARG A 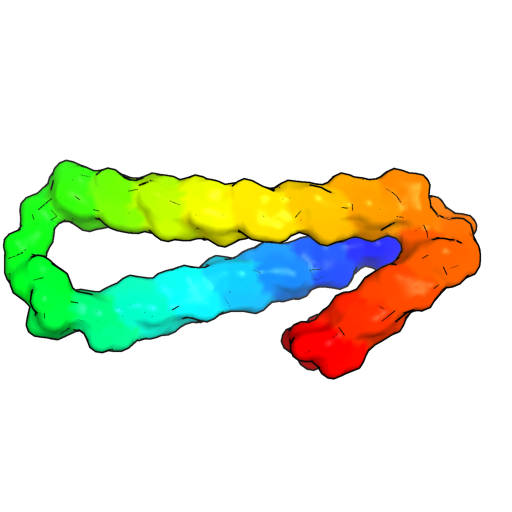N 1
ATOM 535 C CA . ARG A 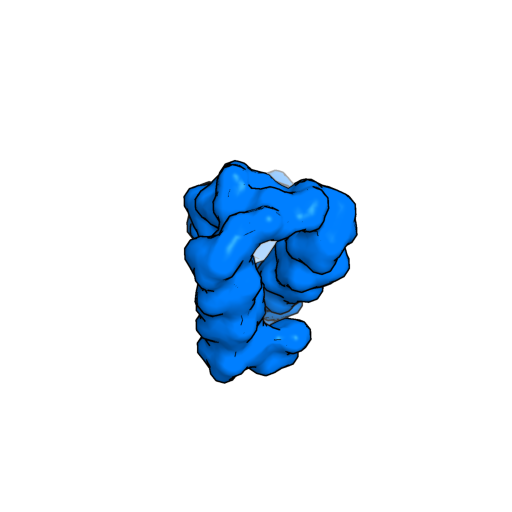1 72 ? 6.544 -7.896 -18.003 1.00 95.88 72 ARG A CA 1
ATOM 536 C C . ARG A 1 72 ? 6.127 -7.833 -16.534 1.00 95.88 72 ARG A C 1
ATOM 538 O O . ARG A 1 72 ? 5.055 -8.307 -16.181 1.00 95.88 72 ARG A O 1
ATOM 545 N N . LEU A 1 73 ? 6.969 -7.266 -15.666 1.00 95.75 73 LEU A N 1
ATOM 546 C CA . LEU A 1 73 ? 6.616 -7.062 -14.257 1.00 95.75 73 LEU A CA 1
ATOM 547 C C . LEU A 1 73 ? 5.478 -6.048 -14.107 1.00 95.75 73 LEU A C 1
ATOM 549 O O . LEU A 1 73 ? 4.588 -6.255 -13.290 1.00 95.75 73 LEU A O 1
ATOM 553 N N . ALA A 1 74 ? 5.497 -4.969 -14.892 1.00 95.19 74 ALA A N 1
ATOM 554 C CA . ALA A 1 74 ? 4.440 -3.969 -14.882 1.00 95.19 74 ALA A CA 1
ATOM 555 C C . ALA A 1 74 ? 3.107 -4.558 -15.362 1.00 95.19 74 ALA A C 1
ATOM 557 O O . ALA A 1 74 ? 2.082 -4.306 -14.744 1.00 95.19 74 ALA A O 1
ATOM 558 N N . GLU A 1 75 ? 3.120 -5.346 -16.435 1.00 96.06 75 GLU A N 1
ATOM 559 C CA . GLU A 1 75 ? 1.943 -6.058 -16.946 1.00 96.06 75 GLU A CA 1
ATOM 560 C C . GLU A 1 75 ? 1.391 -7.043 -15.909 1.00 96.06 75 GLU A C 1
ATOM 562 O O . GLU A 1 75 ? 0.230 -6.934 -15.534 1.00 96.06 75 GLU A O 1
ATOM 567 N N . ALA A 1 76 ? 2.244 -7.885 -15.317 1.00 96.12 76 ALA A N 1
ATOM 568 C CA . ALA A 1 76 ? 1.826 -8.804 -14.260 1.00 96.12 76 ALA A CA 1
ATOM 569 C C . ALA A 1 76 ? 1.213 -8.085 -13.045 1.00 96.12 76 ALA A C 1
ATOM 571 O O . ALA A 1 76 ? 0.254 -8.579 -12.462 1.00 96.12 76 ALA A O 1
ATOM 572 N N . LEU A 1 77 ? 1.745 -6.923 -12.647 1.00 95.25 77 LEU A N 1
ATOM 573 C CA . LEU A 1 77 ? 1.159 -6.136 -11.559 1.00 95.25 77 LEU A CA 1
ATOM 574 C C . LEU A 1 77 ? -0.216 -5.569 -11.927 1.00 95.25 77 LEU A C 1
ATOM 576 O O . LEU A 1 77 ? -1.087 -5.559 -11.064 1.00 95.25 77 LEU A O 1
ATOM 580 N N . ARG A 1 78 ? -0.426 -5.131 -13.174 1.00 95.38 78 ARG A N 1
ATOM 581 C CA . ARG A 1 78 ? -1.752 -4.686 -13.630 1.00 95.38 78 ARG A CA 1
ATOM 582 C C . ARG A 1 78 ? -2.749 -5.838 -13.639 1.00 95.38 78 ARG A C 1
ATOM 584 O O . ARG A 1 78 ? -3.834 -5.683 -13.101 1.00 95.38 78 ARG A O 1
ATOM 591 N N . ASP A 1 79 ? -2.356 -7.001 -14.146 1.00 97.12 79 ASP A N 1
ATOM 592 C CA . ASP A 1 79 ? -3.252 -8.158 -14.247 1.00 97.12 79 ASP A CA 1
ATOM 593 C C . ASP A 1 79 ? -3.602 -8.763 -12.879 1.00 97.12 79 ASP A C 1
ATOM 595 O O . ASP A 1 79 ? -4.739 -9.163 -12.640 1.00 97.12 79 ASP A O 1
ATOM 599 N N . LEU A 1 80 ? -2.626 -8.858 -11.967 1.00 95.69 80 LEU A N 1
ATOM 600 C CA . LEU A 1 80 ? -2.828 -9.482 -10.654 1.00 95.69 80 LEU A CA 1
ATOM 601 C C . LEU A 1 80 ? -3.596 -8.592 -9.675 1.00 95.69 80 LEU A C 1
ATOM 603 O O . LEU A 1 80 ? -4.242 -9.115 -8.766 1.00 95.69 80 LEU A O 1
ATOM 607 N N . PHE A 1 81 ? -3.478 -7.272 -9.818 1.00 94.12 81 PHE A N 1
ATOM 608 C CA . PHE A 1 81 ? -3.989 -6.306 -8.844 1.00 94.12 81 PHE A CA 1
ATOM 609 C C . PHE A 1 81 ? -4.992 -5.301 -9.425 1.00 94.12 81 PHE A C 1
ATOM 611 O O . PHE A 1 81 ? -5.446 -4.441 -8.677 1.00 94.12 81 PHE A O 1
ATOM 618 N N . ASP A 1 82 ? -5.344 -5.425 -10.708 1.00 94.69 82 ASP A N 1
ATOM 619 C CA . ASP A 1 82 ? -6.287 -4.549 -11.421 1.00 94.69 82 ASP A CA 1
ATOM 620 C C . ASP A 1 82 ? -5.904 -3.055 -11.303 1.00 94.69 82 ASP A C 1
ATOM 622 O O . ASP A 1 82 ? -6.675 -2.225 -10.819 1.00 94.69 82 ASP A O 1
ATOM 626 N N . LEU A 1 83 ? -4.649 -2.738 -11.671 1.00 91.69 83 LEU A N 1
ATOM 627 C CA . LEU A 1 83 ? -4.001 -1.418 -11.494 1.00 91.69 83 LEU A CA 1
ATOM 628 C C . LEU A 1 83 ? -3.872 -0.572 -12.767 1.00 91.69 83 LEU A C 1
ATOM 630 O O . LEU A 1 83 ? -3.633 -1.140 -13.858 1.00 91.69 83 LEU A O 1
#

Sequence (83 aa):
SAREVAPLVASLHTLGEQVRAGELERFAGRLGELDERQRELLDALTKGIVAKLLHEPTVGLKDAAGTPKGERLAEALRDLFDL